Protein AF-A0A920T9X3-F1 (afdb_monomer)

Radius of gyration: 22.64 Å; Cα contacts (8 Å, |Δi|>4): 54; chains: 1; bounding box: 42×44×62 Å

pLDDT: mean 82.78, std 18.2, range [35.69, 98.38]

Foldseek 3Di:
DVVVCVCLDLVNQLVVCLVVVHDRPDCSVDDSCPVPVVVVVVVVVVVVDDPDPQCPVPPCNVVLVVLLPVLVVCCVVVVDPVVRSVVVSVVSSVCSVVVNPPPPPDPPDDDDDDDD

Solvent-accessible surface area (backbone atoms only — not comparable to full-atom values): 7259 Å² total; per-residue (Å²): 109,71,66,61,54,50,59,67,26,60,84,44,32,42,61,48,18,62,75,70,75,45,84,60,98,50,80,87,50,60,74,83,48,73,90,36,65,68,58,48,49,51,53,52,56,55,69,73,48,77,90,71,81,86,38,83,88,43,94,56,33,70,71,41,59,72,54,44,58,66,31,53,52,32,30,77,69,65,77,28,53,67,68,58,21,49,57,52,38,51,54,55,37,50,31,51,76,71,67,48,71,78,72,75,74,75,80,78,78,82,78,87,78,91,86,133

Sequence (116 aa):
MRFVKFLTSTETVGPYARASQMLPGRKSVGPIFADQPDVTRILGLAAECPVADMGATSPSYYDIRKRMPPYLQSAFLGLKTPAEALAGFEREAEGVLRGQLASTQSVDHPGEESAQ

Structure (mmCIF, N/CA/C/O backbone):
data_AF-A0A920T9X3-F1
#
_entry.id   AF-A0A920T9X3-F1
#
loop_
_atom_site.group_PDB
_atom_site.id
_atom_site.type_symbol
_atom_site.label_atom_id
_atom_site.label_alt_id
_atom_site.label_comp_id
_atom_site.label_asym_id
_atom_site.label_entity_id
_atom_site.label_seq_id
_atom_site.pdbx_PDB_ins_code
_atom_site.Cartn_x
_atom_site.Cartn_y
_atom_site.Cartn_z
_atom_site.occupancy
_atom_site.B_iso_or_equiv
_atom_site.auth_seq_id
_atom_site.auth_comp_id
_atom_site.auth_asym_id
_atom_site.auth_atom_id
_atom_site.pdbx_PDB_model_num
ATOM 1 N N . MET A 1 1 ? 10.483 17.133 -18.789 1.00 80.12 1 MET A N 1
ATOM 2 C CA . MET A 1 1 ? 9.745 16.037 -19.468 1.00 80.12 1 MET A CA 1
ATOM 3 C C . MET A 1 1 ? 10.622 14.943 -20.090 1.00 80.12 1 MET A C 1
ATOM 5 O O . MET A 1 1 ? 10.259 13.787 -19.930 1.00 80.12 1 MET A O 1
ATOM 9 N N . ARG A 1 2 ? 11.753 15.233 -20.767 1.00 90.88 2 ARG A N 1
ATOM 10 C CA . ARG A 1 2 ? 12.620 14.182 -21.368 1.00 90.88 2 ARG A CA 1
ATOM 11 C C . ARG A 1 2 ? 13.088 13.116 -20.366 1.00 90.88 2 ARG A C 1
ATOM 13 O O . ARG A 1 2 ? 12.970 11.934 -20.651 1.00 90.88 2 ARG A O 1
ATOM 20 N N . PHE A 1 3 ? 13.514 13.537 -19.177 1.00 91.94 3 PHE A N 1
ATOM 21 C CA . PHE A 1 3 ? 13.938 12.629 -18.107 1.00 91.94 3 PHE A CA 1
ATOM 22 C C . PHE A 1 3 ? 12.819 11.690 -17.625 1.00 91.94 3 PHE A C 1
ATOM 24 O O . PHE A 1 3 ? 13.016 10.486 -17.547 1.00 91.94 3 PHE A O 1
ATOM 31 N N . VAL A 1 4 ? 11.609 12.213 -17.393 1.00 89.56 4 VAL A N 1
ATOM 32 C CA . VAL A 1 4 ? 10.445 11.395 -16.996 1.00 89.56 4 VAL A CA 1
ATOM 33 C C . VAL A 1 4 ? 10.067 10.395 -18.093 1.00 89.56 4 VAL A C 1
ATOM 35 O O . VAL A 1 4 ? 9.783 9.235 -17.806 1.00 89.56 4 VAL A O 1
ATOM 38 N N . LYS A 1 5 ? 10.102 10.816 -19.365 1.00 89.62 5 LYS A N 1
ATOM 39 C CA . LYS A 1 5 ? 9.873 9.916 -20.507 1.00 89.62 5 LYS A CA 1
ATOM 40 C C . LYS A 1 5 ? 10.911 8.797 -20.566 1.00 89.62 5 LYS A C 1
ATOM 42 O O . LYS A 1 5 ? 10.536 7.665 -20.840 1.00 89.62 5 LYS A O 1
ATOM 47 N N . PHE A 1 6 ? 12.174 9.114 -20.285 1.00 90.81 6 PHE A N 1
ATOM 48 C CA . PHE A 1 6 ? 13.239 8.122 -20.195 1.00 90.81 6 PHE A CA 1
ATOM 49 C C . PHE A 1 6 ? 12.995 7.144 -19.042 1.00 90.81 6 PHE A C 1
ATOM 51 O O . PHE A 1 6 ? 12.880 5.959 -19.310 1.00 90.81 6 PHE A O 1
ATOM 58 N N . LEU A 1 7 ? 12.807 7.615 -17.801 1.00 88.62 7 LEU A N 1
ATOM 59 C CA . LEU A 1 7 ? 12.587 6.750 -16.628 1.00 88.62 7 LEU A CA 1
ATOM 60 C C . LEU A 1 7 ? 11.367 5.836 -16.763 1.00 88.62 7 LEU A C 1
ATOM 62 O O . LEU A 1 7 ? 11.375 4.704 -16.285 1.00 88.62 7 LEU A O 1
ATOM 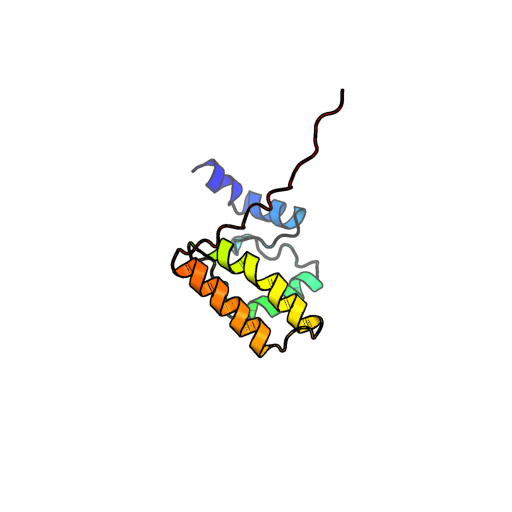66 N N . THR A 1 8 ? 10.322 6.328 -17.424 1.00 88.06 8 THR A N 1
ATOM 67 C CA . THR A 1 8 ? 9.097 5.564 -17.667 1.00 88.06 8 THR A CA 1
ATOM 68 C C . THR A 1 8 ? 9.120 4.815 -18.995 1.00 88.06 8 THR A C 1
ATOM 70 O O . THR A 1 8 ? 8.075 4.320 -19.399 1.00 88.06 8 THR A O 1
ATOM 73 N N . SER A 1 9 ? 10.240 4.742 -19.713 1.00 89.62 9 SER A N 1
ATOM 74 C CA . SER A 1 9 ? 10.321 3.991 -20.969 1.00 89.62 9 SER A CA 1
ATOM 75 C C . SER A 1 9 ? 10.246 2.482 -20.715 1.00 89.62 9 SER A C 1
ATOM 77 O O . SER A 1 9 ? 10.558 2.011 -19.623 1.00 89.62 9 SER A O 1
ATOM 79 N N . THR A 1 10 ? 9.838 1.703 -21.721 1.00 87.44 10 THR A N 1
ATOM 80 C CA . THR A 1 10 ? 9.853 0.230 -21.625 1.00 87.44 10 THR A CA 1
ATOM 81 C C . THR A 1 10 ? 11.265 -0.296 -21.337 1.00 87.44 10 THR A C 1
ATOM 83 O O . THR A 1 10 ? 11.414 -1.231 -20.556 1.00 87.44 10 THR A O 1
ATOM 86 N N . GLU A 1 11 ? 12.283 0.339 -21.927 1.00 86.69 11 GLU A N 1
ATOM 87 C CA . GLU A 1 11 ? 13.699 -0.025 -21.792 1.00 86.69 11 GLU A CA 1
ATOM 88 C C . GLU A 1 11 ? 14.195 0.078 -20.344 1.00 86.69 11 GLU A C 1
ATOM 90 O O . GLU A 1 11 ? 14.934 -0.784 -19.881 1.00 86.69 11 GLU A O 1
ATOM 95 N N . THR A 1 12 ? 13.754 1.092 -19.597 1.00 91.69 12 THR A N 1
ATOM 96 C CA . THR A 1 12 ? 14.215 1.331 -18.221 1.00 91.69 12 THR A CA 1
ATOM 97 C C . THR A 1 12 ? 13.316 0.695 -17.171 1.00 91.69 12 THR A C 1
ATOM 99 O O . THR A 1 12 ? 13.799 0.203 -16.149 1.00 91.69 12 THR A O 1
ATOM 102 N N . VAL A 1 13 ? 11.999 0.707 -17.390 1.00 92.94 13 VAL A N 1
ATOM 103 C CA . VAL A 1 13 ? 11.042 0.314 -16.351 1.00 92.94 13 VAL A CA 1
ATOM 104 C C . VAL A 1 13 ? 11.062 -1.196 -16.098 1.00 92.94 13 VAL A C 1
ATOM 106 O O . VAL A 1 13 ? 10.849 -1.609 -14.965 1.00 92.94 13 VAL A O 1
ATOM 109 N N . GLY A 1 14 ? 11.359 -2.018 -17.113 1.00 91.44 14 GLY A N 1
ATOM 110 C CA . GLY A 1 14 ? 11.472 -3.474 -16.967 1.00 91.44 14 GLY A CA 1
ATOM 111 C C . GLY A 1 14 ? 12.622 -3.896 -16.044 1.00 91.44 14 GLY A C 1
ATOM 112 O O . GLY A 1 14 ? 12.364 -4.541 -15.026 1.00 91.44 14 GLY A O 1
ATOM 113 N N . PRO A 1 15 ? 13.876 -3.494 -16.334 1.00 91.69 15 PRO A N 1
ATOM 114 C CA . PRO A 1 15 ? 15.017 -3.759 -15.458 1.00 91.69 15 PRO A CA 1
ATOM 115 C C . PRO A 1 15 ? 14.828 -3.216 -14.038 1.00 91.69 15 PRO A C 1
ATOM 117 O O . PRO A 1 15 ? 15.120 -3.914 -13.069 1.00 91.69 15 PRO A O 1
ATOM 120 N N . TYR A 1 16 ? 14.283 -2.002 -13.898 1.00 92.12 16 TYR A N 1
ATOM 121 C CA . TYR A 1 16 ? 13.993 -1.419 -12.587 1.00 92.12 16 TYR A CA 1
ATOM 122 C C . TYR A 1 16 ? 12.961 -2.236 -11.797 1.00 92.12 16 TYR A C 1
ATOM 124 O O . TYR A 1 16 ? 13.185 -2.555 -10.628 1.00 92.12 16 TYR A O 1
ATOM 132 N N . ALA A 1 17 ? 11.844 -2.600 -12.431 1.00 91.69 17 ALA A N 1
ATOM 133 C CA . ALA A 1 17 ? 10.795 -3.418 -11.827 1.00 91.69 17 ALA A CA 1
ATOM 134 C C . ALA A 1 17 ? 11.349 -4.774 -11.366 1.00 91.69 17 ALA A C 1
ATOM 136 O O . ALA A 1 17 ? 11.133 -5.182 -10.226 1.00 91.69 17 ALA A O 1
ATOM 137 N N . ARG A 1 18 ? 12.166 -5.421 -12.207 1.00 90.69 18 ARG A N 1
ATOM 138 C CA . ARG A 1 18 ? 12.823 -6.685 -11.862 1.00 90.69 18 ARG A CA 1
ATOM 139 C C . ARG A 1 18 ? 13.789 -6.543 -10.684 1.00 90.69 18 ARG A C 1
ATOM 141 O O . ARG A 1 18 ? 13.803 -7.407 -9.816 1.00 90.69 18 ARG A O 1
ATOM 148 N N . ALA A 1 19 ? 14.585 -5.478 -10.634 1.00 92.38 19 ALA A N 1
ATOM 149 C CA . ALA A 1 19 ? 15.548 -5.263 -9.553 1.00 92.38 19 ALA A CA 1
ATOM 150 C C . ALA A 1 19 ? 14.873 -4.921 -8.213 1.00 92.38 19 ALA A C 1
ATOM 152 O O . ALA A 1 19 ? 15.315 -5.381 -7.165 1.00 92.38 19 ALA A O 1
ATOM 153 N N . SER A 1 20 ? 13.793 -4.138 -8.246 1.00 91.12 20 SER A N 1
ATOM 154 C CA . SER A 1 20 ? 13.060 -3.689 -7.052 1.00 91.12 20 SER A CA 1
ATOM 155 C C . SER A 1 20 ? 11.965 -4.651 -6.585 1.00 91.12 20 SER A C 1
ATOM 157 O O . SER A 1 20 ? 11.371 -4.414 -5.538 1.00 91.12 20 SER A O 1
ATOM 159 N N . GLN A 1 21 ? 11.681 -5.710 -7.354 1.00 88.50 21 GLN A N 1
ATOM 160 C CA . GLN A 1 21 ? 10.528 -6.601 -7.154 1.00 88.50 21 GLN A CA 1
ATOM 161 C C . GLN A 1 21 ? 9.184 -5.845 -7.129 1.00 88.50 21 GLN A C 1
ATOM 163 O O . GLN A 1 21 ? 8.220 -6.268 -6.495 1.00 88.50 21 GLN A O 1
ATOM 168 N N . MET A 1 22 ? 9.113 -4.719 -7.846 1.00 87.88 22 MET A N 1
ATOM 169 C CA . MET A 1 22 ? 7.891 -3.938 -8.036 1.00 87.88 22 MET A CA 1
ATOM 170 C C . MET A 1 22 ? 7.241 -4.296 -9.370 1.00 87.88 22 MET A C 1
ATOM 172 O O . MET A 1 22 ? 7.925 -4.554 -10.359 1.00 87.88 22 MET A O 1
ATOM 176 N N . LEU A 1 23 ? 5.910 -4.260 -9.435 1.00 86.44 23 LEU A N 1
ATOM 177 C CA . LEU A 1 23 ? 5.195 -4.492 -10.689 1.00 86.44 23 LEU A CA 1
ATOM 178 C C . LEU A 1 23 ? 5.373 -3.301 -11.647 1.00 86.44 23 LEU A C 1
ATOM 180 O O . LEU A 1 23 ? 5.180 -2.151 -11.239 1.00 86.44 23 LEU A O 1
ATOM 184 N N . PRO A 1 24 ? 5.720 -3.533 -12.927 1.00 87.56 24 PRO A N 1
ATOM 185 C CA . PRO A 1 24 ? 5.889 -2.450 -13.880 1.00 87.56 24 PRO A CA 1
ATOM 186 C C . PRO A 1 24 ? 4.534 -1.822 -14.225 1.00 87.56 24 PRO A C 1
ATOM 188 O O . PRO A 1 24 ? 3.580 -2.512 -14.575 1.00 87.56 24 PRO A O 1
ATOM 191 N N . GLY A 1 25 ? 4.466 -0.491 -14.244 1.00 82.06 25 GLY A N 1
ATOM 192 C CA . GLY A 1 25 ? 3.250 0.240 -14.628 1.00 82.06 25 GLY A CA 1
ATOM 193 C C . GLY A 1 25 ? 2.889 0.176 -16.123 1.00 82.06 25 GLY A C 1
ATOM 194 O O . GLY A 1 25 ? 1.954 0.851 -16.550 1.00 82.06 25 GLY A O 1
ATOM 195 N N . ARG A 1 26 ? 3.626 -0.583 -16.952 1.00 84.12 26 ARG A N 1
ATOM 196 C CA . ARG A 1 26 ? 3.413 -0.683 -18.407 1.00 84.12 26 ARG A CA 1
ATOM 197 C C . ARG A 1 26 ? 3.260 -2.124 -18.872 1.00 84.12 26 ARG A C 1
ATOM 199 O O . ARG A 1 26 ? 4.162 -2.933 -18.696 1.00 84.12 26 ARG A O 1
ATOM 206 N N . LYS A 1 27 ? 2.184 -2.386 -19.620 1.00 84.00 27 LYS A N 1
ATOM 207 C CA . LYS A 1 27 ? 1.937 -3.683 -20.276 1.00 84.00 27 LYS A CA 1
ATOM 208 C C . LYS A 1 27 ? 3.030 -4.069 -21.283 1.00 84.00 27 LYS A C 1
ATOM 210 O O . LYS A 1 27 ? 3.331 -5.246 -21.429 1.00 84.00 27 LYS A O 1
ATOM 215 N N . SER A 1 28 ? 3.649 -3.088 -21.948 1.00 88.94 28 SER A N 1
ATOM 216 C CA . SER A 1 28 ? 4.689 -3.301 -22.972 1.00 88.94 28 SER A CA 1
ATOM 217 C C . SER A 1 28 ? 5.980 -3.937 -22.449 1.00 88.94 28 SER A C 1
ATOM 219 O O . SER A 1 28 ? 6.815 -4.339 -23.248 1.00 88.94 28 SER A O 1
ATOM 221 N N . VAL A 1 29 ? 6.154 -4.018 -21.129 1.00 88.94 29 VAL A N 1
ATOM 222 C CA . VAL A 1 29 ? 7.306 -4.654 -20.473 1.00 88.94 29 VAL A CA 1
ATOM 223 C C . VAL A 1 29 ? 7.242 -6.179 -20.562 1.00 88.94 29 VAL A C 1
ATOM 225 O O . VAL A 1 29 ? 8.271 -6.842 -20.483 1.00 88.94 29 VAL A O 1
ATOM 228 N N . GLY A 1 30 ? 6.046 -6.741 -20.761 1.00 87.94 30 GLY A N 1
ATOM 229 C CA . GLY A 1 30 ? 5.849 -8.184 -20.811 1.00 87.94 30 GLY A CA 1
ATOM 230 C C . GLY A 1 30 ? 6.006 -8.871 -19.444 1.00 87.94 30 GLY A C 1
ATOM 231 O O . GLY A 1 30 ? 6.021 -8.211 -18.400 1.00 87.94 30 GLY A O 1
ATOM 232 N N . PRO A 1 31 ? 6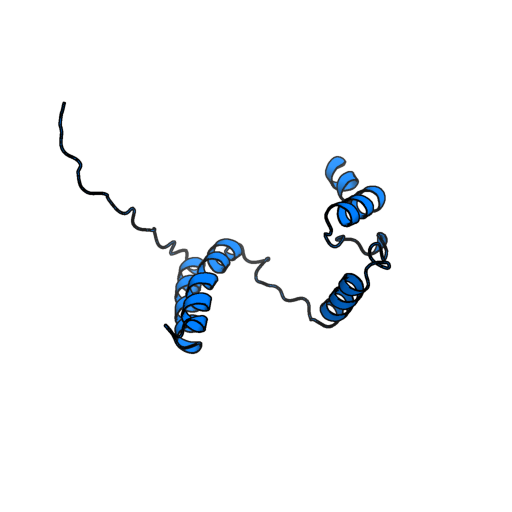.084 -10.213 -19.426 1.00 88.12 31 PRO A N 1
ATOM 233 C CA . PRO A 1 31 ? 6.028 -11.012 -18.205 1.00 88.12 31 PRO A CA 1
ATOM 234 C C . PRO A 1 31 ? 7.414 -11.185 -17.559 1.00 88.12 31 PRO A C 1
ATOM 236 O O . PRO A 1 31 ? 7.961 -12.282 -17.502 1.00 88.12 31 PRO A O 1
ATOM 239 N N . ILE A 1 32 ? 7.991 -10.104 -17.028 1.00 90.69 32 ILE A N 1
ATOM 240 C CA . ILE A 1 32 ? 9.341 -10.104 -16.413 1.00 90.69 32 ILE A CA 1
ATOM 241 C C . ILE A 1 32 ? 9.478 -10.955 -15.133 1.00 90.69 32 ILE A C 1
ATOM 243 O O . ILE A 1 32 ? 10.575 -11.073 -14.589 1.00 90.69 32 ILE A O 1
ATOM 247 N N . PHE A 1 33 ? 8.376 -11.526 -14.643 1.00 92.12 33 PHE A N 1
ATOM 248 C CA . PHE A 1 33 ? 8.310 -12.413 -13.478 1.00 92.12 33 PHE A CA 1
ATOM 249 C C . PHE A 1 33 ? 7.786 -13.815 -13.836 1.00 92.12 33 PHE A C 1
ATOM 251 O O . PHE A 1 33 ? 7.309 -14.531 -12.962 1.00 92.12 33 PHE A O 1
ATOM 258 N N . ALA A 1 34 ? 7.848 -14.219 -15.112 1.00 91.19 34 ALA A N 1
ATOM 259 C CA . ALA A 1 34 ? 7.374 -15.535 -15.560 1.00 91.19 34 ALA A CA 1
ATOM 260 C C . ALA A 1 34 ? 8.096 -16.715 -14.881 1.00 91.19 34 ALA A C 1
ATOM 262 O O . ALA A 1 34 ? 7.540 -17.800 -14.757 1.00 91.19 34 ALA A O 1
ATOM 263 N N . ASP A 1 35 ? 9.329 -16.496 -14.429 1.00 93.75 35 ASP A N 1
ATOM 264 C CA . ASP A 1 35 ? 10.134 -17.446 -13.662 1.00 93.75 35 ASP A CA 1
ATOM 265 C C . ASP A 1 35 ? 9.786 -17.473 -12.162 1.00 93.75 35 ASP A C 1
ATOM 267 O O . ASP A 1 35 ? 10.323 -18.293 -11.422 1.00 93.75 35 ASP A O 1
ATOM 271 N N . GLN A 1 36 ? 8.889 -16.596 -11.701 1.00 92.62 36 GLN A N 1
ATOM 272 C CA . GLN A 1 36 ? 8.432 -16.519 -10.316 1.00 92.62 36 GLN A CA 1
ATOM 273 C C . GLN A 1 36 ? 6.957 -16.956 -10.229 1.00 92.62 36 GLN A C 1
ATOM 275 O O . GLN A 1 36 ? 6.047 -16.134 -10.414 1.00 92.62 36 GLN A O 1
ATOM 280 N N . PRO A 1 37 ? 6.683 -18.246 -9.947 1.00 92.94 37 PRO A N 1
ATOM 281 C CA . PRO A 1 37 ? 5.324 -18.786 -9.981 1.00 92.94 37 PRO A CA 1
ATOM 282 C C . PRO A 1 37 ? 4.394 -18.106 -8.969 1.00 92.94 37 PRO A C 1
ATOM 284 O O . PRO A 1 37 ? 3.227 -17.866 -9.277 1.00 92.94 37 PRO A O 1
ATOM 287 N N . ASP A 1 38 ? 4.904 -17.712 -7.800 1.00 92.19 38 ASP A N 1
ATOM 288 C CA . ASP A 1 38 ? 4.115 -16.988 -6.800 1.00 92.19 38 ASP A CA 1
ATOM 289 C C . ASP A 1 38 ? 3.710 -15.585 -7.252 1.00 92.19 38 ASP A C 1
ATOM 291 O O . ASP A 1 38 ? 2.561 -15.186 -7.051 1.00 92.19 38 ASP A O 1
ATOM 295 N N . VAL A 1 39 ? 4.605 -14.852 -7.923 1.00 89.75 39 VAL A N 1
ATOM 296 C CA . VAL A 1 39 ? 4.268 -13.535 -8.485 1.00 89.75 39 VAL A CA 1
ATOM 297 C C . VAL A 1 39 ? 3.225 -13.687 -9.582 1.00 89.75 39 VAL A C 1
ATOM 299 O O . VAL A 1 39 ? 2.245 -12.948 -9.607 1.00 89.75 39 VAL A O 1
ATOM 302 N N . THR A 1 40 ? 3.385 -14.688 -10.447 1.00 89.19 40 THR A N 1
ATOM 303 C CA . THR A 1 40 ? 2.413 -14.984 -11.506 1.00 89.19 40 THR A CA 1
ATOM 304 C C . THR A 1 40 ? 1.038 -15.329 -10.925 1.00 89.19 40 THR A C 1
ATOM 306 O O . THR A 1 40 ? 0.023 -14.826 -11.407 1.00 89.19 40 THR A O 1
ATOM 309 N N . ARG A 1 41 ? 0.990 -16.110 -9.839 1.00 90.00 41 ARG A N 1
ATOM 310 C CA . ARG A 1 41 ? -0.251 -16.435 -9.124 1.00 90.00 41 ARG A CA 1
ATOM 311 C C . ARG A 1 41 ? -0.915 -15.194 -8.527 1.00 90.00 41 ARG A C 1
ATOM 313 O O . ARG A 1 41 ? -2.114 -15.009 -8.706 1.00 90.00 41 ARG A O 1
ATOM 320 N N . ILE A 1 42 ? -0.154 -14.332 -7.849 1.00 87.06 42 ILE A N 1
ATOM 321 C CA . ILE A 1 42 ? -0.678 -13.082 -7.270 1.00 87.06 42 ILE A CA 1
ATOM 322 C C . ILE A 1 42 ? -1.190 -12.143 -8.367 1.00 87.06 42 ILE A C 1
ATOM 324 O O . ILE A 1 42 ? -2.244 -11.537 -8.201 1.00 87.06 42 ILE A O 1
ATOM 328 N N . LEU A 1 43 ? -0.486 -12.047 -9.497 1.00 84.31 43 LEU A N 1
ATOM 329 C CA . LEU A 1 43 ? -0.925 -11.260 -10.650 1.00 84.31 43 LEU A CA 1
ATOM 330 C C . LEU A 1 43 ? -2.230 -11.787 -11.254 1.00 84.31 43 LEU A C 1
ATOM 332 O O . LEU A 1 43 ? -3.078 -10.981 -11.630 1.00 84.31 43 LEU A O 1
ATOM 336 N N . GLY A 1 44 ? -2.404 -13.110 -11.313 1.00 85.75 44 GLY A N 1
ATOM 337 C CA . GLY A 1 44 ? -3.665 -13.737 -11.712 1.00 85.75 44 GLY A CA 1
ATOM 338 C C . GLY A 1 44 ? -4.815 -13.332 -10.790 1.00 85.75 44 GLY A C 1
ATOM 339 O O . GLY A 1 44 ? -5.807 -12.787 -11.260 1.00 85.75 44 GLY A O 1
ATOM 340 N N . LEU A 1 45 ? -4.628 -13.479 -9.474 1.00 85.88 45 LEU A N 1
ATOM 341 C CA . LEU A 1 45 ? -5.625 -13.070 -8.474 1.00 85.88 45 LEU A CA 1
ATOM 342 C C . LEU A 1 45 ? -5.943 -11.569 -8.553 1.00 85.88 45 LEU A C 1
ATOM 344 O O . LEU A 1 45 ? -7.098 -11.166 -8.483 1.00 85.88 45 LEU A O 1
ATOM 348 N N . ALA A 1 46 ? -4.925 -10.725 -8.730 1.00 81.75 46 ALA A N 1
ATOM 349 C CA . ALA A 1 46 ? -5.111 -9.284 -8.856 1.00 81.75 46 ALA A CA 1
ATOM 350 C C . ALA A 1 46 ? -5.900 -8.897 -10.117 1.00 81.75 46 ALA A C 1
ATOM 352 O O . ALA A 1 46 ? -6.613 -7.897 -10.092 1.00 81.75 46 ALA A O 1
ATOM 353 N N . ALA A 1 47 ? -5.792 -9.670 -11.203 1.00 82.56 47 ALA A N 1
ATOM 354 C CA . ALA A 1 47 ? -6.547 -9.440 -12.434 1.00 82.56 47 ALA A CA 1
ATOM 355 C C . ALA A 1 47 ? -8.043 -9.784 -12.303 1.00 82.56 47 ALA A C 1
ATOM 357 O O . ALA A 1 47 ? -8.848 -9.273 -13.080 1.00 82.56 47 ALA A O 1
ATOM 358 N N . GLU A 1 48 ? -8.414 -10.620 -11.330 1.00 86.62 48 GLU A N 1
ATOM 359 C CA . GLU A 1 48 ? -9.810 -10.956 -11.013 1.00 86.62 48 GLU A CA 1
ATOM 360 C C . GLU A 1 48 ? -10.487 -9.883 -10.146 1.00 86.62 48 GLU A C 1
ATOM 362 O O . GLU A 1 48 ? -11.714 -9.772 -10.123 1.00 86.62 48 GLU A O 1
ATOM 367 N N . CYS A 1 49 ? -9.700 -9.062 -9.449 1.00 80.06 49 CYS A N 1
ATOM 368 C CA . CYS A 1 49 ? -10.214 -7.985 -8.617 1.00 80.06 49 CYS A CA 1
ATOM 369 C C . CYS A 1 49 ? -10.578 -6.755 -9.469 1.00 80.06 49 CYS A C 1
ATOM 371 O O . CYS A 1 49 ? -9.755 -6.289 -10.264 1.00 80.06 49 CYS A O 1
ATOM 373 N N . PRO A 1 50 ? -11.765 -6.146 -9.281 1.00 76.00 50 PRO A N 1
ATOM 374 C CA . PRO A 1 50 ? -12.042 -4.843 -9.868 1.00 76.00 50 PRO A CA 1
ATOM 375 C C . PRO A 1 50 ? -11.037 -3.813 -9.341 1.00 76.00 50 PRO A C 1
ATOM 377 O O . PRO A 1 50 ? -10.602 -3.879 -8.189 1.00 76.00 50 PRO A O 1
ATOM 380 N N . VAL A 1 51 ? -10.680 -2.838 -10.181 1.00 69.62 51 VAL A N 1
ATOM 381 C CA . VAL A 1 51 ? -9.832 -1.716 -9.761 1.00 69.62 51 VAL A CA 1
ATOM 382 C C . VAL A 1 51 ? -10.568 -0.956 -8.659 1.00 69.62 51 VAL A C 1
ATOM 384 O O . VAL A 1 51 ? -11.520 -0.227 -8.929 1.00 69.62 51 VAL A O 1
ATOM 387 N N . ALA A 1 52 ? -10.135 -1.139 -7.415 1.00 68.50 52 ALA A N 1
ATOM 388 C CA . ALA A 1 52 ? -10.641 -0.370 -6.294 1.00 68.50 52 ALA A CA 1
ATOM 389 C C . ALA A 1 52 ? -9.957 1.001 -6.293 1.00 68.50 52 ALA A C 1
ATOM 391 O O . ALA A 1 52 ? -8.736 1.091 -6.133 1.00 68.50 52 ALA A O 1
ATOM 392 N N . ASP A 1 53 ? -10.732 2.079 -6.448 1.00 73.56 53 ASP A N 1
ATOM 393 C CA . ASP A 1 53 ? -10.250 3.393 -6.032 1.00 73.56 53 ASP A CA 1
ATOM 394 C C . ASP A 1 53 ? -10.199 3.391 -4.506 1.00 73.56 53 ASP A C 1
ATOM 396 O O . ASP A 1 53 ? -11.208 3.539 -3.820 1.00 73.56 53 ASP A O 1
ATOM 400 N N . MET A 1 54 ? -8.998 3.200 -3.968 1.00 71.50 54 MET A N 1
ATOM 401 C CA . MET A 1 54 ? -8.763 3.220 -2.528 1.00 71.50 54 MET A CA 1
ATOM 402 C C . MET A 1 54 ? -8.815 4.642 -1.954 1.00 71.50 54 MET A C 1
ATOM 404 O O . MET A 1 54 ? -8.353 4.841 -0.839 1.00 71.50 54 MET A O 1
ATOM 408 N N . GLY A 1 55 ? -9.327 5.625 -2.698 1.00 72.88 55 GLY A N 1
ATOM 409 C CA . GLY A 1 55 ? -9.374 7.035 -2.338 1.00 72.88 55 GLY A CA 1
ATOM 410 C C . GLY A 1 55 ? -8.206 7.840 -2.895 1.00 72.88 55 GLY A C 1
ATOM 411 O O . GLY A 1 55 ? -8.063 8.993 -2.514 1.00 72.88 55 GLY A O 1
ATOM 412 N N . ALA A 1 56 ? -7.384 7.286 -3.794 1.00 68.94 56 ALA A N 1
ATOM 413 C CA . ALA A 1 56 ? -6.189 7.951 -4.330 1.00 68.94 56 ALA A CA 1
ATOM 414 C C . ALA A 1 56 ? -6.509 9.248 -5.098 1.00 68.94 56 ALA A C 1
ATOM 416 O O . ALA A 1 56 ? -5.640 10.102 -5.262 1.00 68.94 56 ALA A O 1
ATOM 417 N N . THR A 1 57 ? -7.752 9.398 -5.555 1.00 80.81 57 THR A N 1
ATOM 418 C CA . THR A 1 57 ? -8.268 10.596 -6.226 1.00 80.81 57 THR A CA 1
ATOM 419 C C . THR A 1 57 ? -8.720 11.691 -5.251 1.00 80.81 57 THR A C 1
ATOM 421 O O . THR A 1 57 ? -8.915 12.834 -5.664 1.00 80.81 57 THR A O 1
ATOM 424 N N . SER A 1 58 ? -8.863 11.381 -3.957 1.00 83.75 58 SER A N 1
ATOM 425 C CA . SER A 1 58 ? -9.264 12.347 -2.935 1.00 83.75 58 SER A CA 1
ATOM 426 C C . SER A 1 58 ? -8.071 13.193 -2.475 1.00 83.75 58 SER A C 1
ATOM 428 O O . SER A 1 58 ? -7.055 12.635 -2.052 1.00 83.75 58 SER A O 1
ATOM 430 N N . PRO A 1 59 ? -8.187 14.535 -2.438 1.00 87.12 59 PRO A N 1
ATOM 431 C CA . PRO A 1 59 ? -7.139 15.390 -1.875 1.00 87.12 59 PRO A CA 1
ATOM 432 C C . PRO A 1 59 ? -6.903 15.118 -0.380 1.00 87.12 59 PRO A C 1
ATOM 434 O O . PRO A 1 59 ? -5.815 15.365 0.131 1.00 87.12 59 PRO A O 1
ATOM 437 N N . SER A 1 60 ? -7.898 14.561 0.314 1.00 89.62 60 SER A N 1
ATOM 438 C CA . SER A 1 60 ? -7.838 14.212 1.737 1.00 89.62 60 SER A CA 1
ATOM 439 C C . SER A 1 60 ? -7.378 12.774 1.993 1.00 89.62 60 SER A C 1
ATOM 441 O O . SER A 1 60 ? -7.362 12.336 3.145 1.00 89.62 60 SER A O 1
ATOM 443 N N . TYR A 1 61 ? -7.011 12.019 0.948 1.00 88.50 61 TYR A N 1
ATOM 444 C CA . TYR A 1 61 ? -6.705 10.591 1.046 1.00 88.50 61 TYR A CA 1
ATOM 445 C C . TYR A 1 61 ? -5.710 10.261 2.152 1.00 88.50 61 TYR A C 1
ATOM 447 O O . TYR A 1 61 ? -5.948 9.383 2.980 1.00 88.50 61 TYR A O 1
ATOM 455 N N . TYR A 1 62 ? -4.592 10.985 2.166 1.00 88.31 62 TYR A N 1
ATOM 456 C CA . TYR A 1 62 ? -3.500 10.726 3.091 1.00 88.31 62 TYR A CA 1
ATOM 457 C C . TYR A 1 62 ? -3.934 10.929 4.549 1.00 88.31 62 TYR A C 1
ATOM 459 O O . TYR A 1 62 ? -3.634 10.109 5.420 1.00 88.31 62 TYR A O 1
ATOM 467 N N . ASP A 1 63 ? -4.707 11.985 4.804 1.00 90.50 63 ASP A N 1
ATOM 468 C CA . ASP A 1 63 ? -5.208 12.299 6.137 1.00 90.50 63 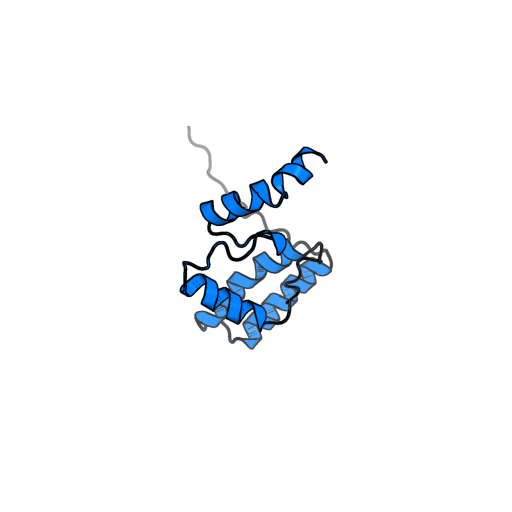ASP A CA 1
ATOM 469 C C . ASP A 1 63 ? -6.295 11.336 6.608 1.00 90.50 63 ASP A C 1
ATOM 471 O O . ASP A 1 63 ? -6.356 11.028 7.796 1.00 90.50 63 ASP A O 1
ATOM 475 N N . ILE A 1 64 ? -7.127 10.821 5.710 1.00 91.38 64 ILE A N 1
ATOM 476 C CA . ILE A 1 64 ? -8.115 9.797 6.059 1.00 91.38 64 ILE A CA 1
ATOM 477 C C . ILE A 1 64 ? -7.409 8.462 6.319 1.00 91.38 64 ILE A C 1
ATOM 479 O O . ILE A 1 64 ? -7.619 7.837 7.358 1.00 91.38 64 ILE A O 1
ATOM 483 N N . ARG A 1 65 ? -6.504 8.042 5.425 1.00 90.69 65 ARG A N 1
ATOM 484 C CA . ARG A 1 65 ? -5.821 6.742 5.501 1.00 90.69 65 ARG A CA 1
ATOM 485 C C . ARG A 1 65 ? -5.090 6.535 6.827 1.00 90.69 65 ARG A C 1
ATOM 487 O O . ARG A 1 65 ? -5.155 5.441 7.382 1.00 90.69 65 ARG A O 1
ATOM 494 N N . LYS A 1 66 ? -4.411 7.560 7.355 1.00 91.62 66 LYS A N 1
ATOM 495 C CA . LYS A 1 66 ? -3.642 7.453 8.612 1.00 91.62 66 LYS A CA 1
ATOM 496 C C . LYS A 1 66 ? -4.505 7.224 9.860 1.00 91.62 66 LYS A C 1
ATOM 498 O O . LYS A 1 66 ? -3.970 6.822 10.887 1.00 91.62 66 LYS A O 1
ATOM 503 N N . ARG A 1 67 ? -5.818 7.465 9.781 1.00 93.50 67 ARG A N 1
ATOM 504 C CA . ARG A 1 67 ? -6.756 7.326 10.908 1.00 93.50 67 ARG A CA 1
ATOM 505 C C . ARG A 1 67 ? -7.318 5.920 11.058 1.00 93.50 67 ARG A C 1
ATOM 507 O O . ARG A 1 67 ? -7.739 5.552 12.140 1.00 93.50 67 ARG A O 1
ATOM 514 N N . MET A 1 68 ? -7.305 5.116 9.998 1.00 93.81 68 MET A N 1
ATOM 515 C CA . MET A 1 68 ? -7.870 3.764 10.006 1.00 93.81 68 MET A CA 1
ATOM 516 C C . MET A 1 68 ? -7.125 2.751 10.912 1.00 93.81 68 MET A C 1
ATOM 518 O O . MET A 1 68 ? -7.804 1.962 11.573 1.00 93.81 68 MET A O 1
ATOM 522 N N . PRO A 1 69 ? -5.773 2.728 10.997 1.00 96.06 69 PRO A N 1
ATOM 523 C CA . PRO A 1 69 ? -5.059 1.674 11.727 1.00 96.06 69 PRO A CA 1
ATOM 524 C C . PRO A 1 69 ? -5.426 1.525 13.217 1.00 96.06 69 PRO A C 1
ATOM 526 O O . PRO A 1 69 ? -5.644 0.386 13.630 1.00 96.06 69 PRO A O 1
ATOM 529 N N . PRO A 1 70 ? -5.578 2.601 14.021 1.00 96.88 70 PRO A N 1
ATOM 530 C CA . PRO A 1 70 ? -6.011 2.479 15.418 1.00 96.88 70 PRO A CA 1
ATOM 531 C C . PRO A 1 70 ? -7.368 1.781 15.588 1.00 96.88 70 PRO A C 1
ATOM 533 O O . PRO A 1 70 ? -7.546 0.978 16.504 1.00 96.88 70 PRO A O 1
ATOM 536 N N . TYR A 1 71 ? -8.321 2.041 14.688 1.00 97.88 71 TYR A N 1
ATOM 537 C CA . TYR A 1 71 ? -9.646 1.419 14.737 1.00 97.88 71 TYR A CA 1
ATOM 538 C C . TYR A 1 71 ? -9.588 -0.065 14.376 1.00 97.88 71 TYR A C 1
ATOM 540 O O . TYR A 1 71 ? -10.149 -0.884 15.106 1.00 97.88 71 TYR A O 1
ATOM 548 N N . LEU A 1 72 ? -8.837 -0.428 13.332 1.00 97.31 72 LEU A N 1
ATOM 549 C CA . LEU A 1 72 ? -8.592 -1.832 12.989 1.00 97.31 72 LEU A CA 1
ATOM 550 C C . LEU A 1 72 ? -7.928 -2.581 14.148 1.00 97.31 72 LEU A C 1
ATOM 552 O O . LEU A 1 72 ? -8.384 -3.654 14.531 1.00 97.31 72 LEU A O 1
ATOM 556 N N . GLN A 1 73 ? -6.896 -1.989 14.752 1.00 98.12 73 GLN A N 1
ATOM 557 C CA . GLN A 1 73 ? -6.215 -2.575 15.901 1.00 98.12 73 GLN A CA 1
ATOM 558 C C . GLN A 1 73 ? -7.177 -2.784 17.078 1.00 98.12 73 GLN A C 1
ATOM 560 O O . GLN A 1 73 ? -7.183 -3.857 17.675 1.00 98.12 73 GLN A O 1
ATOM 565 N N . SER A 1 74 ? -8.030 -1.801 17.386 1.00 98.00 74 SER A N 1
ATOM 566 C CA . SER A 1 74 ? -9.012 -1.931 18.469 1.00 98.00 74 SER A CA 1
ATOM 567 C C . SER A 1 74 ? -10.044 -3.037 18.219 1.00 98.00 74 SER A C 1
ATOM 569 O O . SER A 1 74 ? -10.409 -3.737 19.161 1.00 98.00 74 SER A O 1
ATOM 571 N N . ALA A 1 75 ? -10.457 -3.241 16.963 1.00 98.12 75 ALA A N 1
ATOM 572 C CA . ALA A 1 75 ? -11.361 -4.324 16.586 1.00 98.12 75 ALA A CA 1
ATOM 573 C C . ALA A 1 75 ? -10.688 -5.698 16.711 1.00 98.12 75 ALA A C 1
ATOM 575 O O . ALA A 1 75 ? -11.258 -6.610 17.305 1.00 98.12 75 ALA A O 1
ATOM 576 N N . PHE A 1 76 ? -9.455 -5.845 16.212 1.00 97.75 76 PHE A N 1
ATOM 577 C CA . PHE A 1 76 ? -8.716 -7.110 16.299 1.00 97.75 76 PHE A CA 1
ATOM 578 C C . PHE A 1 76 ? -8.363 -7.507 17.733 1.00 97.75 76 PHE A C 1
ATOM 580 O O . PHE A 1 76 ? -8.316 -8.693 18.042 1.00 97.75 76 PHE A O 1
ATOM 587 N N . LEU A 1 77 ? -8.142 -6.527 18.612 1.00 98.19 77 LEU A N 1
ATOM 588 C CA . LEU A 1 77 ? -7.888 -6.758 20.035 1.00 98.19 77 LEU A CA 1
ATOM 589 C C . LEU A 1 77 ? -9.172 -6.931 20.864 1.00 98.19 77 LEU A C 1
ATOM 591 O O . LEU A 1 77 ? -9.085 -7.120 22.074 1.00 98.19 77 LEU A O 1
ATOM 595 N N . GLY A 1 78 ? -10.357 -6.836 20.249 1.00 97.69 78 GLY A N 1
ATOM 596 C CA . GLY A 1 78 ? -11.641 -6.939 20.950 1.00 97.69 78 GLY A CA 1
ATOM 597 C C . GLY A 1 78 ? -11.949 -5.767 21.891 1.00 97.69 78 GLY A C 1
ATOM 598 O O . GLY A 1 78 ? -12.866 -5.862 22.699 1.00 97.69 78 GLY A O 1
ATOM 599 N N . LEU A 1 79 ? -11.204 -4.660 21.793 1.00 98.19 79 LEU A N 1
ATOM 600 C CA . LEU A 1 79 ? -11.441 -3.432 22.566 1.00 98.19 79 LEU A CA 1
ATOM 601 C C . LEU A 1 79 ? -12.655 -2.650 22.046 1.00 98.19 79 LEU A C 1
ATOM 603 O O . LEU A 1 79 ? -13.247 -1.863 22.779 1.00 98.19 79 LEU A O 1
ATOM 607 N N . LYS A 1 80 ? -12.996 -2.848 20.770 1.00 98.00 80 LYS A N 1
ATOM 608 C CA . LYS A 1 80 ? -14.219 -2.371 20.122 1.00 98.00 80 LYS A CA 1
ATOM 609 C C . LYS A 1 80 ? -14.806 -3.501 19.292 1.00 98.00 80 LYS A C 1
ATOM 611 O O . LYS A 1 80 ? -14.070 -4.309 18.728 1.00 98.00 80 LYS A O 1
ATOM 616 N N . THR A 1 81 ? -16.122 -3.525 19.147 1.00 98.38 81 THR A N 1
ATOM 617 C CA . THR A 1 81 ? -16.755 -4.322 18.093 1.00 98.38 81 THR A CA 1
ATOM 618 C C . THR A 1 81 ? -16.378 -3.767 16.709 1.00 98.38 81 THR A C 1
ATOM 620 O O . THR A 1 81 ? -16.046 -2.582 16.587 1.00 98.38 81 THR A O 1
ATOM 623 N N . PRO A 1 82 ? -16.466 -4.570 15.629 1.00 98.00 82 PRO A N 1
ATOM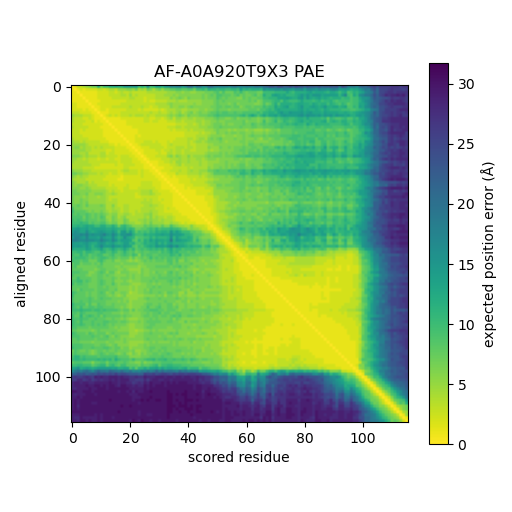 624 C CA . PRO A 1 82 ? -16.233 -4.072 14.272 1.00 98.00 82 PRO A CA 1
ATOM 625 C C . PRO A 1 82 ? -17.096 -2.852 13.913 1.00 98.00 82 PRO A C 1
ATOM 627 O O . PRO A 1 82 ? -16.605 -1.921 13.279 1.00 98.00 82 PRO A O 1
ATOM 630 N N . ALA A 1 83 ? -18.354 -2.825 14.367 1.00 97.94 83 ALA A N 1
ATOM 631 C CA . ALA A 1 83 ? -19.273 -1.714 14.125 1.00 97.94 83 ALA A CA 1
ATOM 632 C C . ALA A 1 83 ? -18.838 -0.426 14.848 1.00 97.94 83 ALA A C 1
ATOM 634 O O . ALA A 1 83 ? -18.832 0.644 14.246 1.00 97.94 83 ALA A O 1
ATOM 635 N N . GLU A 1 84 ? -18.420 -0.518 16.114 1.00 98.00 84 GLU A N 1
ATOM 636 C CA . GLU A 1 84 ? -17.925 0.637 16.878 1.00 98.00 84 GLU A CA 1
ATOM 637 C C . GLU A 1 84 ? -16.603 1.175 16.325 1.00 98.00 84 GLU A C 1
ATOM 639 O O . GLU A 1 84 ? -16.382 2.388 16.290 1.00 98.00 84 GLU A O 1
ATOM 644 N N . ALA A 1 85 ? -15.712 0.279 15.895 1.00 98.31 85 ALA A N 1
ATOM 645 C CA . ALA A 1 85 ? -14.459 0.665 15.266 1.00 98.31 85 ALA A CA 1
ATOM 646 C C . ALA A 1 85 ? -14.708 1.411 13.946 1.00 98.31 85 ALA A C 1
ATOM 648 O O . ALA A 1 85 ? -14.132 2.478 13.733 1.00 98.31 85 ALA A O 1
ATOM 649 N N . LEU A 1 86 ? -15.606 0.892 13.102 1.00 97.12 86 LEU A N 1
ATOM 650 C CA . LEU A 1 86 ? -15.980 1.529 11.842 1.00 97.12 86 LEU A CA 1
ATOM 651 C C . LEU A 1 86 ? -16.619 2.904 12.069 1.00 97.12 86 LEU A C 1
ATOM 653 O O . LEU A 1 86 ? -16.142 3.889 11.515 1.00 97.12 86 LEU A O 1
ATOM 657 N N . ALA A 1 87 ? -17.618 2.994 12.950 1.00 97.81 87 ALA A N 1
ATOM 658 C CA . ALA A 1 87 ? -18.307 4.252 13.241 1.00 97.81 87 ALA A CA 1
ATOM 659 C C . ALA A 1 87 ? -17.368 5.330 13.818 1.00 97.81 87 ALA A C 1
ATOM 661 O O . ALA A 1 87 ? -17.554 6.529 13.596 1.00 97.81 87 ALA A O 1
ATOM 662 N N . GLY A 1 88 ? -16.352 4.924 14.586 1.00 97.12 88 GLY A N 1
ATOM 663 C CA . GLY A 1 88 ? -15.328 5.841 15.082 1.00 97.12 88 GLY A CA 1
ATOM 664 C C . GLY A 1 88 ? -14.418 6.361 13.966 1.00 97.12 88 GLY A C 1
ATOM 665 O O . GLY A 1 88 ? -14.189 7.567 13.875 1.00 97.12 88 GLY A O 1
ATOM 666 N N . PHE A 1 89 ? -13.962 5.470 13.082 1.00 97.06 89 PHE A N 1
ATOM 667 C CA . PHE A 1 89 ? -13.175 5.851 11.912 1.00 97.06 89 PHE A CA 1
ATOM 668 C C . PHE A 1 89 ? -13.944 6.802 10.984 1.00 97.06 89 PHE A C 1
ATOM 670 O O . PHE A 1 89 ? -13.400 7.834 10.592 1.00 97.06 89 PHE A O 1
ATOM 677 N N . GLU A 1 90 ? -15.208 6.495 10.674 1.00 95.56 90 GLU A N 1
ATOM 678 C CA . GLU A 1 90 ? -16.066 7.330 9.821 1.00 95.56 90 GLU A CA 1
ATOM 679 C C . GLU A 1 90 ? -16.191 8.752 10.371 1.00 95.56 90 GLU A C 1
ATOM 681 O O . GLU A 1 90 ? -16.009 9.721 9.637 1.00 95.56 90 GLU A O 1
ATOM 68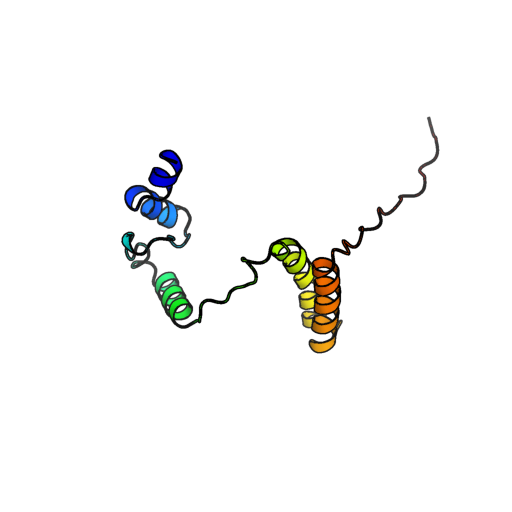6 N N . ARG A 1 91 ? -16.385 8.893 11.685 1.00 96.56 91 ARG A N 1
ATOM 687 C CA . ARG A 1 91 ? -16.473 10.201 12.344 1.00 96.56 91 ARG A CA 1
ATOM 688 C C . ARG A 1 91 ? -15.197 11.027 12.194 1.00 96.56 91 ARG A C 1
ATOM 690 O O . ARG A 1 91 ? -15.266 12.226 11.926 1.00 96.56 91 ARG A O 1
ATOM 697 N N . GLU A 1 92 ? -14.028 10.414 12.366 1.00 95.25 92 GLU A N 1
ATOM 698 C CA . GLU A 1 92 ? -12.761 11.123 12.165 1.00 95.25 92 GLU A CA 1
ATOM 699 C C . GLU A 1 92 ? -12.508 11.463 10.694 1.00 95.25 92 GLU A C 1
ATOM 701 O O . GLU A 1 92 ? -11.998 12.545 10.394 1.00 95.25 92 GLU A O 1
ATOM 706 N N . ALA A 1 93 ? -12.861 10.558 9.778 1.00 93.50 93 ALA A N 1
ATOM 707 C CA . ALA A 1 93 ? -12.752 10.789 8.344 1.0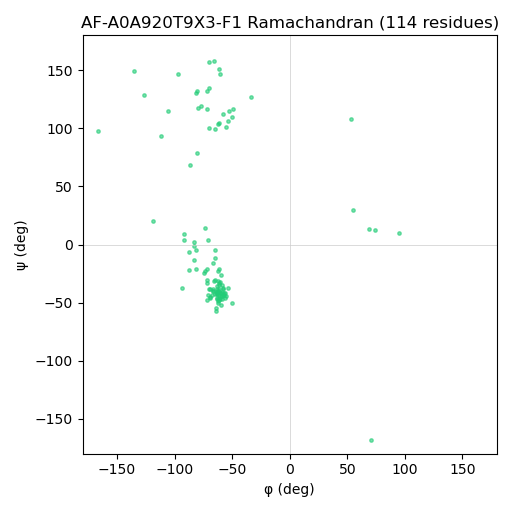0 93.50 93 ALA A CA 1
ATOM 708 C C . ALA A 1 93 ? -13.656 11.949 7.897 1.00 93.50 93 ALA A C 1
ATOM 710 O O . ALA A 1 93 ? -13.206 12.827 7.160 1.00 93.50 93 ALA A O 1
ATOM 711 N N . GLU A 1 94 ? -14.891 12.016 8.398 1.00 93.81 94 GLU A N 1
ATOM 712 C CA . GLU A 1 94 ? -15.793 13.147 8.173 1.00 93.81 94 GLU A CA 1
ATOM 713 C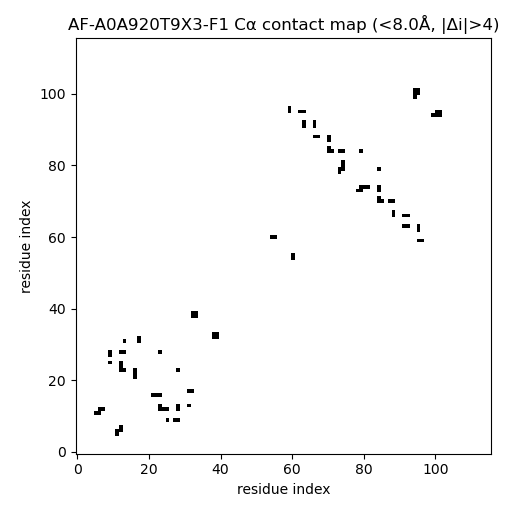 C . GLU A 1 94 ? -15.210 14.468 8.679 1.00 93.81 94 GLU A C 1
ATOM 715 O O . GLU A 1 94 ? -15.308 15.481 7.986 1.00 93.81 94 GLU A O 1
ATOM 720 N N . GLY A 1 95 ? -14.565 14.470 9.850 1.00 93.31 95 GLY A N 1
ATOM 721 C CA . GLY A 1 95 ? -13.872 15.651 10.369 1.00 93.31 95 GLY A CA 1
ATOM 722 C C . GLY A 1 95 ? -12.820 16.175 9.386 1.00 93.31 95 GLY A C 1
ATOM 723 O O . GLY A 1 95 ? -12.803 17.364 9.065 1.00 93.31 95 GLY A O 1
ATOM 724 N N . VAL A 1 96 ? -12.006 15.279 8.816 1.00 91.56 96 VAL A N 1
ATOM 725 C CA . VAL A 1 96 ? -11.015 15.635 7.783 1.00 91.56 96 VAL A CA 1
ATOM 726 C C . VAL A 1 96 ? -11.685 16.217 6.543 1.00 91.56 96 VAL A C 1
ATOM 728 O O . VAL A 1 96 ? -11.262 17.264 6.056 1.00 91.56 96 VAL A O 1
ATOM 731 N N . LEU A 1 97 ? -12.734 15.563 6.039 1.00 89.12 97 LEU A N 1
ATOM 732 C CA . LEU A 1 97 ? -13.453 16.012 4.844 1.00 89.12 97 LEU A CA 1
ATOM 733 C C . LEU A 1 97 ? -14.096 17.393 5.037 1.00 89.12 97 LEU A C 1
ATOM 735 O O . LEU A 1 97 ? -14.181 18.171 4.090 1.00 89.12 97 LEU A O 1
ATOM 739 N N . ARG A 1 98 ? -14.509 17.725 6.265 1.00 89.81 98 ARG A N 1
ATOM 740 C CA . ARG A 1 98 ? -15.070 19.035 6.632 1.00 89.81 98 ARG A CA 1
ATOM 741 C C . ARG A 1 98 ? -14.006 20.101 6.925 1.00 89.81 98 ARG A C 1
ATOM 743 O O . ARG A 1 98 ? -14.365 21.216 7.294 1.00 89.81 98 ARG A O 1
ATOM 750 N N . GLY A 1 99 ? -12.714 19.787 6.794 1.00 80.12 99 GLY A N 1
ATOM 751 C CA . GLY A 1 99 ? -11.620 20.711 7.113 1.00 80.12 99 GLY A CA 1
ATOM 752 C C . GLY A 1 99 ? -11.397 20.922 8.615 1.00 80.12 99 GLY A C 1
ATOM 753 O O . GLY A 1 99 ? -10.648 21.813 9.009 1.00 80.12 99 GLY A O 1
ATOM 754 N N . GLN A 1 100 ? -12.008 20.095 9.465 1.00 64.19 100 GLN A N 1
ATOM 755 C CA . GLN A 1 100 ? -11.716 20.038 10.893 1.00 64.19 100 GLN A CA 1
ATOM 756 C C . GLN A 1 100 ? -10.453 19.197 11.069 1.00 64.19 100 GLN A C 1
ATOM 758 O O . GLN A 1 100 ? -10.491 18.011 11.403 1.00 64.19 100 GLN A O 1
ATOM 763 N N . LEU A 1 101 ? -9.297 19.806 10.804 1.00 57.12 101 LEU A N 1
ATOM 764 C CA . LEU A 1 101 ? -8.046 19.256 11.302 1.00 57.12 101 LEU A CA 1
ATOM 765 C C . LEU A 1 101 ? -8.155 19.289 12.824 1.00 57.12 101 LEU A C 1
ATOM 767 O O . LEU A 1 101 ? -8.059 20.354 13.426 1.00 57.12 101 LEU A O 1
ATOM 771 N N . ALA A 1 102 ? -8.411 18.130 13.434 1.00 51.41 102 ALA A N 1
ATOM 772 C CA . ALA A 1 102 ? -8.208 17.955 14.859 1.00 51.41 102 ALA A CA 1
ATOM 773 C C . ALA A 1 102 ? -6.748 18.325 15.126 1.00 51.41 102 ALA A C 1
ATOM 775 O O . ALA A 1 102 ? -5.833 17.567 14.796 1.00 51.41 102 ALA A O 1
ATOM 776 N N . SER A 1 103 ? -6.542 19.538 15.627 1.00 42.88 103 SER A N 1
ATOM 777 C CA . SER A 1 103 ? -5.300 19.977 16.224 1.00 42.88 103 SER A CA 1
ATOM 778 C C . SER A 1 103 ? -4.993 18.944 17.294 1.00 42.88 103 SER A C 1
ATOM 780 O O . SER A 1 103 ? -5.676 18.864 18.313 1.00 42.88 103 SER A O 1
ATOM 782 N N . THR A 1 104 ? -4.008 18.090 17.028 1.00 40.31 104 THR A N 1
ATOM 783 C CA . THR A 1 104 ? -3.334 17.343 18.081 1.00 40.31 104 THR A CA 1
ATOM 784 C C . THR A 1 104 ? -2.938 18.373 19.121 1.00 40.31 104 THR A C 1
ATOM 786 O O . THR A 1 104 ? -2.104 19.233 18.838 1.00 40.31 104 THR A O 1
ATOM 789 N N . GLN A 1 105 ? -3.609 18.338 20.273 1.00 36.94 105 GLN A N 1
ATOM 790 C CA . GLN A 1 105 ? -3.185 19.070 21.450 1.00 36.94 105 GLN A CA 1
ATOM 791 C C . GLN A 1 105 ? -1.705 18.749 21.641 1.00 36.94 105 GLN A C 1
ATOM 793 O O . GLN A 1 105 ? -1.330 17.587 21.810 1.00 36.94 105 GLN A O 1
ATO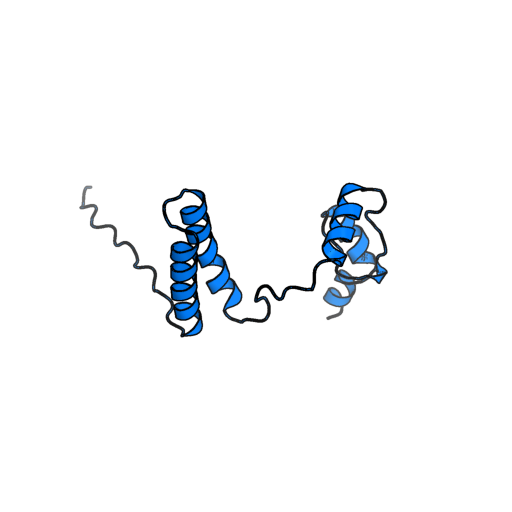M 798 N N . SER A 1 106 ? -0.865 19.772 21.526 1.00 35.69 106 SER A N 1
ATOM 799 C CA . SER A 1 106 ? 0.470 19.742 22.094 1.00 35.69 106 SER A CA 1
ATOM 800 C C . SER A 1 106 ? 0.291 19.373 23.558 1.00 35.69 106 SER A C 1
ATOM 802 O O . SER A 1 106 ? -0.368 20.093 24.307 1.00 35.69 106 SER A O 1
ATOM 804 N N . VAL A 1 107 ? 0.798 18.207 23.942 1.00 39.25 107 VAL A N 1
ATOM 805 C CA . VAL A 1 107 ? 0.945 17.861 25.348 1.00 39.25 107 VAL A CA 1
ATOM 806 C C . VAL A 1 107 ? 1.963 18.858 25.892 1.00 39.25 107 VAL A C 1
ATOM 808 O O . VAL A 1 107 ? 3.157 18.719 25.636 1.00 39.25 107 VAL A O 1
ATOM 811 N N . ASP A 1 108 ? 1.481 19.909 26.555 1.00 37.16 108 ASP A N 1
ATOM 812 C CA . ASP A 1 108 ? 2.312 20.754 27.404 1.00 37.16 108 ASP A CA 1
ATOM 813 C C . ASP A 1 108 ? 2.926 19.835 28.461 1.00 37.16 108 ASP A C 1
ATOM 815 O O . ASP A 1 108 ? 2.220 19.270 29.298 1.00 37.16 108 ASP A O 1
ATOM 819 N N . HIS A 1 109 ? 4.241 19.637 28.396 1.00 36.44 109 HIS A N 1
ATOM 820 C CA . HIS A 1 109 ? 4.980 19.116 29.535 1.00 36.44 109 HIS A CA 1
ATOM 821 C C . HIS A 1 109 ? 5.056 20.229 30.585 1.00 36.44 109 HIS A C 1
ATOM 823 O O . HIS A 1 109 ? 5.642 21.279 30.308 1.00 36.44 109 HIS A O 1
ATOM 829 N N . PRO A 1 110 ? 4.468 20.044 31.779 1.00 39.12 110 PRO A N 1
ATOM 830 C CA . PRO A 1 110 ? 4.610 21.014 32.843 1.00 39.12 110 PRO A CA 1
ATOM 831 C C . PRO A 1 110 ? 5.995 20.849 33.477 1.00 39.12 110 PRO A C 1
ATOM 833 O O . PRO A 1 110 ? 6.309 19.786 33.999 1.00 39.12 110 PRO A O 1
ATOM 836 N N . GLY A 1 111 ? 6.788 21.920 33.405 1.00 39.56 111 GLY A N 1
ATOM 837 C CA . GLY A 1 111 ? 7.803 22.329 34.381 1.00 39.56 111 GLY A CA 1
ATOM 838 C C . GLY A 1 111 ? 8.865 21.312 34.805 1.00 39.56 111 GLY A C 1
ATOM 839 O O . GLY A 1 111 ? 8.620 20.488 35.678 1.00 39.56 111 GLY A O 1
ATOM 840 N N . GLU A 1 112 ? 10.098 21.514 34.342 1.00 36.81 112 GLU A N 1
ATOM 841 C CA . GLU A 1 112 ? 11.260 21.277 35.203 1.00 36.81 112 GLU A CA 1
ATOM 842 C C . GLU A 1 112 ? 11.829 22.632 35.631 1.00 36.81 112 GLU A C 1
ATOM 844 O O . GLU A 1 112 ? 12.245 23.462 34.820 1.00 36.81 112 GLU A O 1
ATOM 849 N N . GLU A 1 113 ? 11.725 22.860 36.938 1.00 40.44 113 GLU A N 1
ATOM 850 C CA . GLU A 1 113 ? 12.277 23.977 37.685 1.00 40.44 113 GLU A CA 1
ATOM 851 C C . GLU A 1 113 ? 13.807 24.024 37.603 1.00 40.44 113 GLU A C 1
ATOM 853 O O . GLU A 1 113 ? 14.506 23.018 37.499 1.00 40.44 113 GLU A O 1
ATOM 858 N N . SER A 1 114 ? 14.302 25.251 37.717 1.00 41.00 114 SER A N 1
ATOM 859 C CA . SER A 1 114 ? 15.673 25.652 37.997 1.00 41.00 114 SER A CA 1
ATOM 860 C C . SER A 1 114 ? 16.459 24.713 38.922 1.00 41.00 114 SER A C 1
ATOM 862 O O . SER A 1 114 ? 16.082 24.534 40.076 1.00 41.00 114 SER A O 1
ATOM 864 N N . ALA A 1 115 ? 17.643 24.282 38.476 1.00 41.50 115 ALA A N 1
ATOM 865 C CA . ALA A 1 115 ? 18.829 24.142 39.328 1.00 41.50 115 ALA A CA 1
ATOM 866 C C . ALA A 1 115 ? 20.102 23.953 38.482 1.00 41.50 115 ALA A C 1
A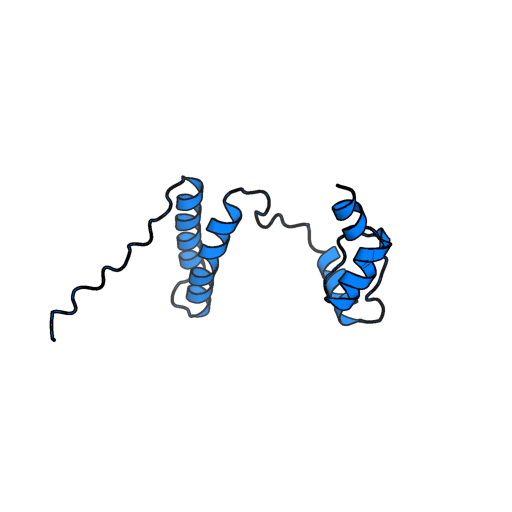TOM 868 O O . ALA A 1 115 ? 20.401 22.837 38.061 1.00 41.50 115 ALA A O 1
ATOM 869 N N . GLN A 1 116 ? 20.848 25.040 38.256 1.00 39.00 116 GLN A N 1
ATOM 870 C CA . GLN A 1 116 ? 22.251 25.254 38.676 1.00 39.00 116 GLN A CA 1
ATOM 871 C C . GLN A 1 116 ? 22.869 26.446 37.941 1.00 39.00 116 GLN A C 1
ATOM 873 O O . GLN A 1 116 ? 22.787 26.495 36.695 1.00 39.00 116 GLN A O 1
#

Secondary structure (DSSP, 8-state):
-HHHHHHTSHHHHHHHHHHHTPPPS-GGG--TTTT-HHHHHHHHHHHHS-----STT-TTHHHHHTTHHHHHHHHHTTSS-HHHHHHHHHHHHHHHHTT-----------------

Mean predicted aligned error: 10.67 Å